Protein AF-A0A972BVC8-F1 (afdb_monomer)

Sequence (88 aa):
SMGVPVDGGVVLSAGVPSAGGMVLSMGVPVPGGVVLSIGKPVEGGDVLSMGVPAAGGEVLSVGVPAAGGVDLSMGIPVPGEEVLSLYI

Foldseek 3Di:
DEDEADALGEFEWEEEAEAQEEIEWEYEYEANYETEWEYEYDHQYETEWEYEYDHNYETEYEYADDPNYYYDTDYDDDPPYDHDYDHD

Structure (mmCIF, N/CA/C/O backbone):
data_AF-A0A972BVC8-F1
#
_entry.id   AF-A0A972BVC8-F1
#
loop_
_atom_site.group_PDB
_atom_site.id
_atom_site.type_symbol
_atom_site.label_atom_id
_atom_site.label_alt_id
_atom_site.label_comp_id
_atom_site.label_asym_id
_atom_site.label_entity_id
_atom_site.label_seq_id
_atom_site.pdbx_PDB_ins_code
_atom_site.Cartn_x
_atom_site.Cartn_y
_atom_site.Cartn_z
_atom_site.occupancy
_atom_site.B_iso_or_equiv
_atom_site.auth_seq_id
_atom_site.auth_comp_id
_atom_site.auth_asym_id
_atom_site.auth_atom_id
_atom_site.pdbx_PDB_model_num
ATOM 1 N N . SER A 1 1 ? -2.976 3.177 -8.959 1.00 57.28 1 SER A N 1
ATOM 2 C CA . SER A 1 1 ? -4.448 3.225 -9.142 1.00 57.28 1 SER A CA 1
ATOM 3 C C . SER A 1 1 ? -5.041 4.130 -8.065 1.00 57.28 1 SER A C 1
ATOM 5 O O . SER A 1 1 ? -4.403 4.293 -7.033 1.00 57.28 1 SER A O 1
ATOM 7 N N . MET A 1 2 ? -6.197 4.760 -8.307 1.00 60.41 2 MET A N 1
ATOM 8 C CA . MET A 1 2 ? -6.960 5.474 -7.268 1.00 60.41 2 MET A CA 1
ATOM 9 C C . MET A 1 2 ? -8.168 4.604 -6.920 1.00 60.41 2 MET A C 1
ATOM 11 O O . MET A 1 2 ? -8.930 4.262 -7.827 1.00 60.41 2 MET A O 1
ATOM 15 N N . GLY A 1 3 ? -8.340 4.221 -5.656 1.00 68.38 3 GLY A N 1
ATOM 16 C CA . GLY A 1 3 ? -9.456 3.364 -5.251 1.00 68.38 3 GLY A CA 1
ATOM 17 C C . GLY A 1 3 ? -9.839 3.522 -3.785 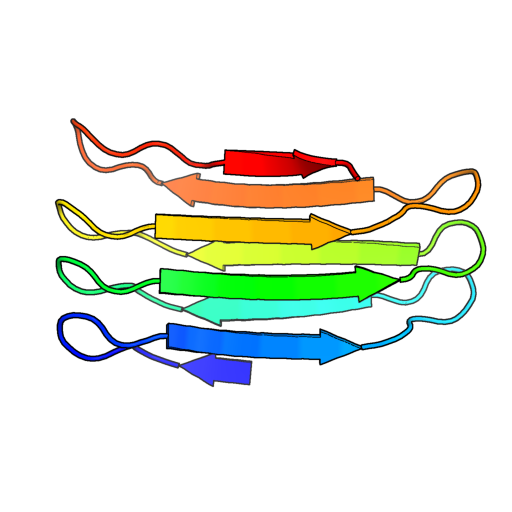1.00 68.38 3 GLY A C 1
ATOM 18 O O . GLY A 1 3 ? -9.029 3.925 -2.958 1.00 68.38 3 GLY A O 1
ATOM 19 N N . VAL A 1 4 ? -11.086 3.191 -3.465 1.00 72.38 4 VAL A N 1
ATOM 20 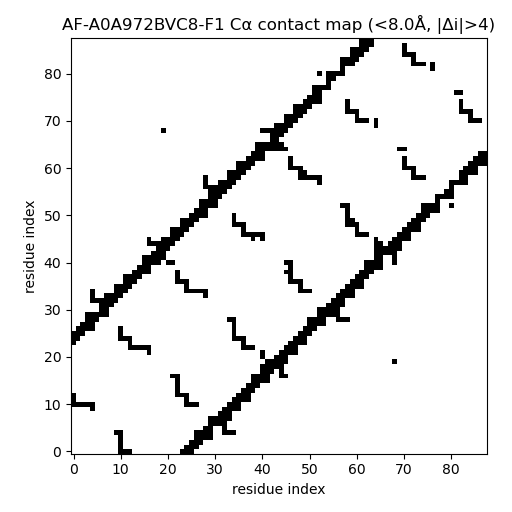C CA . VAL A 1 4 ? -11.575 3.040 -2.090 1.00 72.38 4 VAL A CA 1
ATOM 21 C C . VAL A 1 4 ? -11.813 1.543 -1.904 1.00 72.38 4 VAL A C 1
ATOM 23 O O . VAL A 1 4 ? -12.686 1.003 -2.591 1.00 72.38 4 VAL A O 1
ATOM 26 N N . PRO A 1 5 ? -11.026 0.836 -1.075 1.00 64.88 5 PRO A N 1
ATOM 27 C CA . PRO A 1 5 ? -11.356 -0.537 -0.746 1.00 64.88 5 PRO A CA 1
ATOM 28 C C . PRO A 1 5 ? -12.688 -0.560 0.011 1.00 64.88 5 PRO A C 1
ATOM 30 O O . PRO A 1 5 ? -12.969 0.331 0.807 1.00 64.88 5 PRO A O 1
ATOM 33 N N . VAL A 1 6 ? -13.517 -1.564 -0.267 1.00 65.50 6 VAL A N 1
ATOM 34 C CA . VAL A 1 6 ? -14.697 -1.892 0.554 1.00 65.50 6 VAL A CA 1
ATOM 35 C C . VAL A 1 6 ? -14.254 -2.584 1.850 1.00 65.50 6 VAL A C 1
ATOM 37 O O . VAL A 1 6 ? -13.069 -2.866 1.990 1.00 65.50 6 VAL A O 1
ATOM 40 N N . ASP A 1 7 ? -15.164 -2.855 2.790 1.00 71.88 7 ASP A N 1
ATOM 41 C CA . ASP A 1 7 ? -14.840 -3.522 4.067 1.00 71.88 7 ASP A CA 1
ATOM 42 C C . ASP A 1 7 ? -14.032 -4.807 3.821 1.00 71.88 7 ASP A C 1
ATOM 44 O O . ASP A 1 7 ? -14.473 -5.694 3.082 1.00 71.88 7 ASP A O 1
ATOM 48 N N . GLY A 1 8 ? -12.820 -4.879 4.382 1.00 69.88 8 GLY A N 1
ATOM 49 C CA . GLY A 1 8 ? -11.887 -5.997 4.161 1.00 69.88 8 GLY A CA 1
ATOM 50 C C . GLY A 1 8 ? -11.236 -6.070 2.766 1.00 69.88 8 GLY A C 1
ATOM 51 O O . GLY A 1 8 ? -10.538 -7.034 2.456 1.00 69.88 8 GLY A O 1
ATOM 52 N N . GLY A 1 9 ? -11.493 -5.101 1.888 1.00 77.12 9 GLY A N 1
ATOM 53 C CA . GLY A 1 9 ? -10.996 -5.048 0.514 1.00 77.12 9 GLY A CA 1
ATOM 54 C C . GLY A 1 9 ? -9.593 -4.452 0.396 1.00 77.12 9 GLY A C 1
ATOM 55 O O . GLY A 1 9 ? -9.120 -3.748 1.285 1.00 77.12 9 GLY A O 1
ATOM 56 N N . VAL A 1 10 ? -8.932 -4.682 -0.745 1.00 79.06 10 VAL A N 1
ATOM 57 C CA . VAL A 1 10 ? -7.567 -4.188 -0.997 1.00 79.06 10 VAL A CA 1
ATOM 58 C C . VAL A 1 10 ? -7.498 -3.377 -2.289 1.00 79.06 10 VAL A C 1
ATOM 60 O O . VAL A 1 10 ? -7.935 -3.834 -3.347 1.00 79.06 10 VAL A O 1
ATOM 63 N N . VAL A 1 11 ? -6.902 -2.187 -2.221 1.00 78.50 11 VAL A N 1
ATOM 64 C CA . VAL A 1 11 ? -6.469 -1.424 -3.400 1.00 78.50 11 VAL A CA 1
ATOM 65 C C . VAL A 1 11 ? -5.004 -1.744 -3.662 1.00 78.50 11 VAL A C 1
ATOM 67 O O . VAL A 1 11 ? -4.144 -1.443 -2.840 1.00 78.50 11 VAL A O 1
ATOM 70 N N . LEU A 1 12 ? -4.732 -2.361 -4.813 1.00 80.56 12 LEU A N 1
ATOM 71 C CA . LEU A 1 12 ? -3.408 -2.856 -5.190 1.00 80.56 12 LEU A CA 1
ATOM 72 C C . LEU A 1 12 ? -2.823 -2.067 -6.364 1.00 80.56 12 LEU A C 1
ATOM 74 O O . LEU A 1 12 ? -3.496 -1.827 -7.373 1.00 80.56 12 LEU A O 1
ATOM 78 N N . SER A 1 13 ? -1.541 -1.727 -6.246 1.00 82.88 13 SER A N 1
ATOM 79 C CA . SER A 1 13 ? -0.695 -1.255 -7.344 1.00 82.88 13 SER A CA 1
ATOM 80 C C . SER A 1 13 ? 0.626 -2.021 -7.309 1.00 82.88 13 SER A C 1
ATOM 82 O O . SER A 1 13 ? 1.228 -2.142 -6.246 1.00 82.88 13 SER A O 1
ATOM 84 N N . ALA A 1 14 ? 1.063 -2.562 -8.449 1.00 83.56 14 ALA A N 1
ATOM 85 C CA . ALA A 1 14 ? 2.298 -3.337 -8.548 1.00 83.56 14 ALA A CA 1
ATOM 86 C C . ALA A 1 14 ? 3.123 -2.922 -9.772 1.00 83.56 14 ALA A C 1
ATOM 88 O O . ALA A 1 14 ? 2.556 -2.687 -10.842 1.00 83.56 14 ALA A O 1
ATOM 89 N N . GLY A 1 15 ? 4.452 -2.866 -9.645 1.00 81.12 15 GLY A N 1
ATOM 90 C CA . GLY A 1 15 ? 5.321 -2.541 -10.779 1.00 81.12 15 GLY A CA 1
ATOM 91 C C . GLY A 1 15 ? 6.820 -2.734 -10.539 1.00 81.12 15 GLY A C 1
ATOM 92 O O . GLY A 1 15 ? 7.289 -2.873 -9.416 1.00 81.12 15 GLY A O 1
ATOM 93 N N . VAL A 1 16 ? 7.592 -2.733 -11.626 1.00 78.88 16 VAL A N 1
ATOM 94 C CA . VAL A 1 16 ? 9.065 -2.724 -11.605 1.00 78.88 16 VAL A CA 1
ATOM 95 C C . VAL A 1 16 ? 9.504 -1.396 -12.218 1.00 78.88 16 VAL A C 1
ATOM 97 O O . VAL A 1 16 ? 9.550 -1.289 -13.446 1.00 78.88 16 VAL A O 1
ATOM 100 N N . PRO A 1 17 ? 9.741 -0.352 -11.410 1.00 67.50 17 PRO A N 1
ATOM 101 C CA . PRO A 1 17 ? 10.195 0.914 -11.951 1.00 67.50 17 PRO A CA 1
ATOM 102 C C . PRO A 1 17 ? 11.642 0.787 -12.446 1.00 67.50 17 PRO A C 1
ATOM 104 O O . PRO A 1 17 ? 12.483 0.165 -11.792 1.00 67.50 17 PRO A O 1
ATOM 107 N N . SER A 1 18 ? 11.929 1.374 -13.614 1.00 70.06 18 SER A N 1
ATOM 108 C CA . SER A 1 18 ? 13.309 1.570 -14.082 1.00 70.06 18 SER A CA 1
ATOM 109 C C . SER A 1 18 ? 14.030 2.610 -13.219 1.00 70.06 18 SER A C 1
ATOM 111 O O . SER A 1 18 ? 13.409 3.201 -12.339 1.00 70.06 18 SER A O 1
ATOM 113 N N . ALA A 1 19 ? 15.300 2.895 -13.523 1.00 74.38 19 ALA A N 1
ATOM 114 C CA . ALA A 1 19 ? 16.074 3.920 -12.822 1.00 74.38 19 ALA A CA 1
ATOM 115 C C . ALA A 1 19 ? 15.298 5.240 -12.673 1.00 74.38 19 ALA A C 1
ATOM 117 O O . ALA A 1 19 ? 14.830 5.798 -13.670 1.00 74.38 19 ALA A O 1
ATOM 118 N N . GLY A 1 20 ? 15.120 5.688 -11.425 1.00 70.94 20 GLY A N 1
ATOM 119 C CA . GLY A 1 20 ? 14.354 6.891 -11.062 1.00 70.94 20 GLY A CA 1
ATOM 120 C C . GLY A 1 20 ? 12.831 6.816 -11.264 1.00 70.94 20 GLY A C 1
ATOM 121 O O . GLY A 1 20 ? 12.149 7.835 -11.167 1.00 70.94 20 GLY A O 1
ATOM 122 N N . GLY A 1 21 ? 12.281 5.647 -11.598 1.00 76.88 21 GLY A N 1
ATOM 123 C CA . GLY A 1 21 ? 10.843 5.424 -11.747 1.00 76.88 21 GLY A CA 1
ATOM 124 C C . GLY A 1 21 ? 10.142 5.160 -10.412 1.00 76.88 21 GLY A C 1
ATOM 125 O O . GLY A 1 21 ? 10.785 4.915 -9.396 1.00 76.88 21 GLY A O 1
ATOM 126 N N . MET A 1 22 ? 8.805 5.144 -10.423 1.00 78.12 22 MET A N 1
ATOM 127 C CA . MET A 1 22 ? 8.009 5.016 -9.199 1.00 78.12 22 MET A CA 1
ATOM 128 C C . MET A 1 22 ? 6.790 4.102 -9.366 1.00 78.12 22 MET A C 1
ATOM 130 O O . MET A 1 22 ? 6.107 4.151 -10.393 1.00 78.12 22 MET A O 1
ATOM 134 N N . VAL A 1 23 ? 6.477 3.314 -8.332 1.00 79.94 23 VAL A N 1
ATOM 135 C CA . VAL A 1 23 ? 5.175 2.639 -8.180 1.00 79.94 23 VAL A CA 1
ATOM 136 C C . VAL A 1 23 ? 4.333 3.390 -7.155 1.00 79.94 23 VAL A C 1
ATOM 138 O O . VAL A 1 23 ? 4.784 3.628 -6.040 1.00 79.94 23 VAL A O 1
ATOM 141 N N . LEU A 1 24 ? 3.101 3.750 -7.533 1.00 80.62 24 LEU A N 1
ATOM 142 C CA . LEU A 1 24 ? 2.176 4.523 -6.698 1.00 80.62 24 LEU A CA 1
ATOM 143 C C . LEU A 1 24 ? 0.834 3.811 -6.502 1.00 80.62 24 LEU A C 1
ATOM 145 O O . LEU A 1 24 ? 0.162 3.448 -7.480 1.00 80.62 24 LEU A O 1
ATOM 149 N N . SER A 1 25 ? 0.410 3.698 -5.243 1.00 82.38 25 SER A N 1
ATOM 150 C CA . SER A 1 25 ? -0.941 3.295 -4.837 1.00 82.38 25 SER A CA 1
ATOM 151 C C . SER A 1 25 ? -1.559 4.364 -3.942 1.00 82.38 25 SER A C 1
ATOM 153 O O . SER A 1 25 ? -0.884 4.904 -3.068 1.00 82.38 25 SER A O 1
ATOM 155 N N . MET A 1 26 ? -2.829 4.687 -4.185 1.00 80.56 26 MET A N 1
ATOM 156 C CA . MET A 1 26 ? -3.554 5.749 -3.491 1.00 80.56 26 MET A CA 1
ATOM 157 C C . MET A 1 26 ? -4.964 5.283 -3.132 1.00 80.56 26 MET A C 1
ATOM 159 O O . MET A 1 26 ? -5.695 4.801 -4.007 1.00 80.56 26 MET A O 1
ATOM 163 N N . GLY A 1 27 ? -5.389 5.503 -1.889 1.00 76.50 27 GLY A N 1
ATOM 164 C CA . GLY A 1 27 ? -6.764 5.204 -1.498 1.00 76.50 27 GLY A CA 1
ATOM 165 C C . GLY A 1 27 ? -7.174 5.671 -0.107 1.00 76.50 27 GLY A C 1
ATOM 166 O O . GLY A 1 27 ? -6.361 6.145 0.676 1.00 76.50 27 GLY A O 1
ATOM 167 N N . VAL A 1 28 ? -8.463 5.539 0.196 1.00 77.38 28 VAL A N 1
ATOM 168 C CA . VAL A 1 28 ? -9.029 5.775 1.535 1.00 77.38 28 VAL A CA 1
ATOM 169 C C . VAL A 1 28 ? -9.556 4.431 2.030 1.00 77.38 28 VAL A C 1
ATOM 171 O O . VAL A 1 28 ? -10.635 4.036 1.588 1.00 77.38 28 VAL A O 1
ATOM 174 N N . PRO A 1 29 ? -8.803 3.681 2.852 1.00 69.12 29 PRO A N 1
ATOM 175 C CA . PRO A 1 29 ? -9.299 2.423 3.379 1.00 69.12 29 PRO A CA 1
ATOM 176 C C . PRO A 1 29 ? -10.467 2.647 4.340 1.00 69.12 29 PRO A C 1
ATOM 178 O O . PRO A 1 29 ? -10.371 3.429 5.282 1.00 69.12 29 PRO A O 1
ATOM 181 N N . VAL A 1 30 ? -11.578 1.956 4.085 1.00 76.06 30 VAL A N 1
ATOM 182 C CA . VAL A 1 30 ? -12.663 1.774 5.064 1.00 76.06 30 VAL A CA 1
ATOM 183 C C . VAL A 1 30 ? -12.221 0.753 6.135 1.00 76.06 30 VAL A C 1
ATOM 185 O O . VAL A 1 30 ? -11.145 0.172 5.978 1.00 76.06 30 VAL A O 1
ATOM 188 N N . PRO A 1 31 ? -12.984 0.522 7.222 1.00 79.19 31 PRO A N 1
ATOM 189 C CA . PRO A 1 31 ? -12.588 -0.419 8.270 1.00 79.19 31 PRO A CA 1
ATOM 190 C C . PRO A 1 31 ? -12.164 -1.798 7.739 1.00 79.19 31 PRO A C 1
ATOM 192 O O . PRO A 1 31 ? -12.826 -2.409 6.902 1.00 79.19 31 PRO A O 1
ATOM 195 N N . GLY A 1 32 ? -11.006 -2.283 8.187 1.00 74.00 32 GLY A N 1
ATOM 196 C CA . GLY A 1 32 ? -10.423 -3.546 7.717 1.00 74.00 32 GLY A CA 1
ATOM 197 C C . GLY A 1 32 ? -9.897 -3.526 6.276 1.00 74.00 32 GLY A C 1
ATOM 198 O O . GLY A 1 32 ? -9.398 -4.544 5.804 1.00 74.00 32 GLY A O 1
ATOM 199 N N . GLY A 1 33 ? -10.037 -2.418 5.547 1.00 80.62 33 GLY A N 1
ATOM 200 C CA . GLY A 1 33 ? -9.539 -2.264 4.184 1.00 80.62 33 GLY A CA 1
ATOM 201 C C . GLY A 1 33 ? -8.055 -1.895 4.136 1.00 80.62 33 GLY A C 1
ATOM 202 O O . GLY A 1 33 ? -7.516 -1.315 5.076 1.00 80.62 33 GLY A O 1
ATOM 203 N N . VAL A 1 34 ? -7.391 -2.182 3.012 1.00 82.12 34 VAL A N 1
ATOM 204 C CA . VAL A 1 34 ? -5.942 -1.959 2.852 1.00 82.12 34 VAL A CA 1
ATOM 205 C C . VAL A 1 34 ? -5.619 -1.242 1.541 1.00 82.12 34 VAL A C 1
ATOM 207 O O . VAL A 1 34 ? -6.134 -1.593 0.476 1.00 82.12 34 VAL A O 1
ATOM 210 N N . VAL A 1 35 ? -4.719 -0.259 1.588 1.00 81.00 35 VAL A N 1
ATOM 211 C CA . VAL A 1 35 ? -4.066 0.311 0.398 1.00 81.00 35 VAL A CA 1
ATOM 212 C C . VAL A 1 35 ? -2.633 -0.202 0.338 1.00 81.00 35 VAL A C 1
ATOM 214 O O . VAL A 1 35 ? -1.824 0.111 1.208 1.00 81.00 35 VAL A O 1
ATOM 217 N N . LEU A 1 36 ? -2.316 -0.985 -0.694 1.00 82.44 36 LEU A N 1
ATOM 218 C CA . LEU A 1 36 ? -1.020 -1.636 -0.849 1.00 82.44 36 LEU A CA 1
ATOM 219 C C . LEU A 1 36 ? -0.349 -1.252 -2.176 1.00 82.44 36 LEU A C 1
ATOM 221 O O . LEU A 1 36 ? -0.952 -1.327 -3.254 1.00 82.44 36 LEU A O 1
ATOM 225 N N . SER A 1 37 ? 0.917 -0.850 -2.080 1.00 83.56 37 SER A N 1
ATOM 226 C CA . SER A 1 37 ? 1.809 -0.587 -3.213 1.00 83.56 37 SER A CA 1
ATOM 227 C C . SER A 1 37 ? 2.996 -1.545 -3.153 1.00 83.56 37 SER A C 1
ATOM 229 O O . SER A 1 37 ? 3.645 -1.645 -2.115 1.00 83.56 37 SER A O 1
ATOM 231 N N . ILE A 1 38 ? 3.262 -2.270 -4.241 1.00 82.06 38 ILE A N 1
ATOM 232 C CA . ILE A 1 38 ? 4.338 -3.267 -4.317 1.00 82.06 38 ILE A CA 1
ATOM 233 C C . ILE A 1 38 ? 5.274 -2.918 -5.467 1.00 82.06 38 ILE A C 1
ATOM 235 O O . ILE A 1 38 ? 4.834 -2.814 -6.615 1.00 82.06 38 ILE A O 1
ATOM 239 N N . GLY A 1 39 ? 6.575 -2.819 -5.216 1.00 76.69 39 GLY A N 1
ATOM 240 C CA . GLY A 1 39 ? 7.515 -2.633 -6.312 1.00 76.69 39 GLY A CA 1
ATOM 241 C C . GLY A 1 39 ? 8.897 -3.221 -6.105 1.00 76.69 39 GLY A C 1
ATOM 242 O O . GLY A 1 39 ? 9.328 -3.509 -4.998 1.00 76.69 39 GLY A O 1
ATOM 243 N N . LYS A 1 40 ? 9.603 -3.424 -7.216 1.00 74.38 40 LYS A N 1
ATOM 244 C CA . LYS A 1 40 ? 11.007 -3.853 -7.216 1.00 74.38 40 LYS A CA 1
ATOM 245 C C . LYS A 1 40 ? 11.836 -2.860 -8.028 1.00 74.38 40 LYS A C 1
ATOM 247 O O . LYS A 1 40 ? 11.991 -3.065 -9.232 1.00 74.38 40 LYS A O 1
ATOM 252 N N . PRO A 1 41 ? 12.303 -1.762 -7.422 1.00 65.75 41 PRO A N 1
ATOM 253 C CA . PRO A 1 41 ? 13.041 -0.740 -8.146 1.00 65.75 41 PRO A CA 1
ATOM 254 C C . PRO A 1 41 ? 14.377 -1.227 -8.702 1.00 65.75 41 PRO A C 1
ATOM 256 O O . PRO A 1 41 ? 15.100 -1.981 -8.050 1.00 65.75 41 PRO A O 1
ATOM 259 N N . VAL A 1 42 ? 14.739 -0.738 -9.888 1.00 67.38 42 VAL A N 1
ATOM 260 C CA . VAL A 1 42 ? 16.107 -0.817 -10.419 1.00 67.38 42 VAL A CA 1
ATOM 261 C C . VAL A 1 42 ? 16.749 0.557 -10.238 1.00 67.38 42 VAL A C 1
ATOM 263 O O . VAL A 1 42 ? 16.193 1.514 -10.747 1.00 67.38 42 VAL A O 1
ATOM 266 N N . GLU A 1 43 ? 17.865 0.635 -9.500 1.00 67.06 43 GLU A N 1
ATOM 267 C CA . GLU A 1 43 ? 18.665 1.835 -9.152 1.00 67.06 43 GLU A CA 1
ATOM 268 C C . GLU A 1 43 ? 17.882 3.149 -8.939 1.00 67.06 43 GLU A C 1
ATOM 270 O O . GLU A 1 43 ? 17.501 3.838 -9.883 1.00 67.06 43 GLU A O 1
ATOM 275 N N . GLY A 1 44 ? 17.701 3.559 -7.679 1.00 67.06 44 GLY A N 1
ATOM 276 C CA . GLY A 1 44 ? 17.124 4.873 -7.360 1.00 67.06 44 GLY A CA 1
ATOM 277 C C . GLY A 1 44 ? 15.634 5.048 -7.668 1.00 67.06 44 GLY A C 1
ATOM 278 O O . GLY A 1 44 ? 15.173 6.182 -7.734 1.00 67.06 44 GLY A O 1
ATOM 279 N N . GLY A 1 45 ? 14.893 3.966 -7.922 1.00 72.12 45 GLY A N 1
ATOM 280 C CA . GLY A 1 45 ? 13.434 4.017 -8.039 1.00 72.12 45 GLY A CA 1
ATOM 281 C C . GLY A 1 45 ? 12.726 3.801 -6.697 1.00 72.12 45 GLY A C 1
ATOM 282 O O . GLY A 1 45 ? 13.295 3.200 -5.786 1.00 72.12 45 GLY A O 1
ATOM 283 N N . ASP A 1 46 ? 11.466 4.226 -6.621 1.00 76.94 46 ASP A N 1
ATOM 284 C CA . ASP A 1 46 ? 10.706 4.308 -5.369 1.00 76.94 46 ASP A CA 1
ATOM 285 C C . ASP A 1 46 ? 9.396 3.504 -5.401 1.00 76.94 46 ASP A C 1
ATOM 287 O O . ASP A 1 46 ? 8.737 3.378 -6.444 1.00 76.94 46 ASP A O 1
ATOM 291 N N . VAL A 1 47 ? 8.964 3.006 -4.241 1.00 77.19 47 VAL A N 1
ATOM 292 C CA . VAL A 1 47 ? 7.626 2.420 -4.053 1.00 77.19 47 VAL A CA 1
ATOM 293 C C . VAL A 1 47 ? 6.887 3.214 -2.989 1.00 77.19 47 VAL A C 1
ATOM 295 O O . VAL A 1 47 ? 7.281 3.225 -1.819 1.00 77.19 47 VAL A O 1
ATOM 298 N N . LEU A 1 48 ? 5.792 3.871 -3.383 1.00 78.44 48 LEU A N 1
ATOM 299 C CA . LEU A 1 48 ? 4.983 4.657 -2.458 1.00 78.44 48 LEU A CA 1
ATOM 300 C C . LEU A 1 48 ? 3.535 4.193 -2.387 1.00 78.44 48 LEU A C 1
ATOM 302 O O . LEU A 1 48 ? 2.874 3.943 -3.403 1.00 78.44 48 LEU A O 1
ATOM 306 N N . SER A 1 49 ? 3.035 4.142 -1.158 1.00 80.00 49 SER A N 1
ATOM 307 C CA . SER A 1 49 ? 1.627 3.931 -0.838 1.00 80.00 49 SER A CA 1
ATOM 308 C C . SER A 1 49 ? 1.120 5.107 -0.019 1.00 80.00 49 SER A C 1
ATOM 310 O O . SER A 1 49 ? 1.749 5.456 0.984 1.00 80.00 49 SER A O 1
ATOM 312 N N . MET A 1 50 ? 0.009 5.731 -0.428 1.00 77.81 50 MET A N 1
ATOM 313 C CA . MET A 1 50 ? -0.628 6.766 0.385 1.00 77.81 50 MET A CA 1
ATOM 314 C C . MET A 1 50 ? -2.113 6.531 0.641 1.00 77.81 50 MET A C 1
ATOM 316 O O . MET A 1 50 ? -2.867 6.141 -0.254 1.00 77.81 50 MET A O 1
ATOM 320 N N . GLY A 1 51 ? -2.557 6.873 1.851 1.00 73.00 51 GLY A N 1
ATOM 321 C CA . GLY A 1 51 ? -3.975 6.861 2.184 1.00 73.00 51 GLY A CA 1
ATOM 322 C C . GLY A 1 51 ? -4.33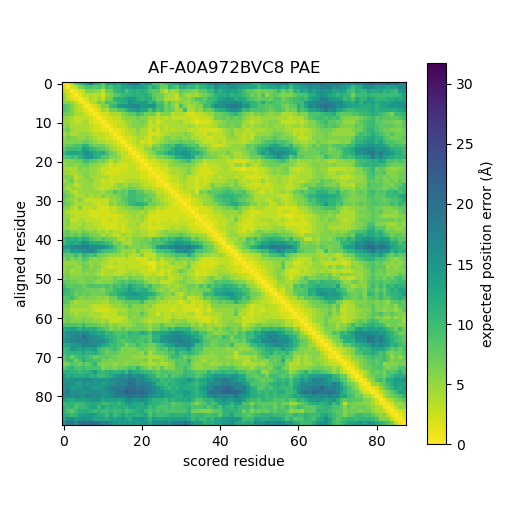7 7.490 3.523 1.00 73.00 51 GLY A C 1
ATOM 323 O O . GLY A 1 51 ? -3.484 7.734 4.367 1.00 73.00 51 GLY A O 1
ATOM 324 N N . VAL A 1 52 ? -5.622 7.773 3.720 1.00 71.19 52 VAL A N 1
ATOM 325 C CA . VAL A 1 52 ? -6.168 8.200 5.019 1.00 71.19 52 VAL A CA 1
ATOM 326 C C . VAL A 1 52 ? -7.007 7.042 5.550 1.00 71.19 52 VAL A C 1
ATOM 328 O O . VAL A 1 52 ? -8.130 6.875 5.074 1.00 71.19 52 VAL A O 1
ATOM 331 N N . PRO A 1 53 ? -6.462 6.190 6.432 1.00 63.84 53 PRO A N 1
ATOM 332 C CA . PRO A 1 53 ? -7.208 5.051 6.950 1.00 63.84 53 PRO A CA 1
ATOM 333 C C . PRO A 1 53 ? -8.429 5.484 7.764 1.00 63.84 53 PRO A C 1
ATOM 335 O O . PRO A 1 53 ? -8.428 6.554 8.363 1.00 63.84 53 PRO A O 1
ATOM 338 N N . ALA A 1 54 ? -9.485 4.673 7.760 1.00 69.38 54 ALA A N 1
ATOM 339 C CA . ALA A 1 54 ? -10.494 4.638 8.819 1.00 69.38 54 ALA A CA 1
ATOM 340 C C . ALA A 1 54 ? -10.032 3.675 9.935 1.00 69.38 54 ALA A C 1
ATOM 342 O O . ALA A 1 54 ? -9.018 3.008 9.783 1.00 69.38 54 ALA A O 1
ATOM 343 N N . ALA A 1 55 ? -10.758 3.585 11.056 1.00 67.75 55 ALA A N 1
ATOM 344 C CA . ALA A 1 55 ? -10.406 2.652 12.135 1.00 67.75 55 ALA A CA 1
ATOM 345 C C . ALA A 1 55 ? -10.354 1.1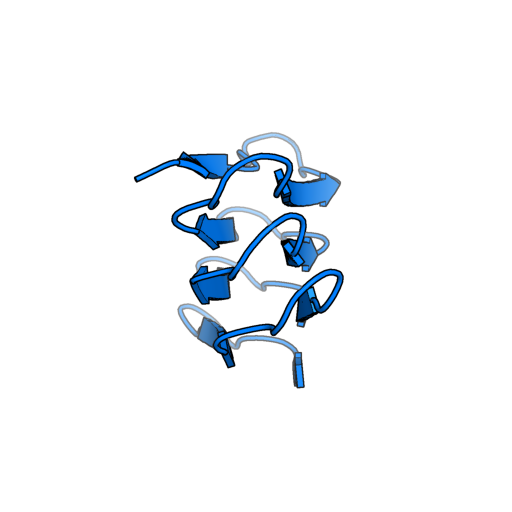91 11.632 1.00 67.75 55 ALA A C 1
ATOM 347 O O . ALA A 1 55 ? -11.323 0.701 11.052 1.00 67.75 55 ALA A O 1
ATOM 348 N N . GLY A 1 56 ? -9.243 0.509 11.883 1.00 68.94 56 GLY A N 1
ATOM 349 C CA . GLY A 1 56 ? -8.852 -0.816 11.412 1.0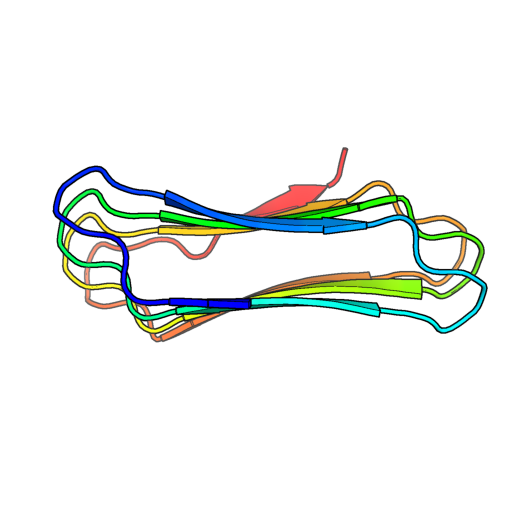0 68.94 56 GLY A CA 1
ATOM 350 C C . GLY A 1 56 ? -8.359 -0.888 9.962 1.00 68.94 56 GLY A C 1
ATOM 351 O O . GLY A 1 56 ? -8.333 -1.989 9.420 1.00 68.94 56 GLY A O 1
ATOM 352 N N . GLY A 1 57 ? -8.091 0.233 9.290 1.00 73.06 57 GLY A N 1
ATOM 353 C CA . GLY A 1 57 ? -7.654 0.283 7.894 1.00 73.06 57 GLY A CA 1
ATOM 354 C C . GLY A 1 57 ? -6.154 0.560 7.742 1.00 73.06 57 GLY A C 1
ATOM 355 O O . GLY A 1 57 ? -5.599 1.430 8.396 1.00 73.06 57 GLY A O 1
ATOM 356 N N . GLU A 1 58 ? -5.484 -0.099 6.797 1.00 78.19 58 GLU A N 1
ATOM 357 C CA . GLU A 1 58 ? -4.017 -0.023 6.686 1.00 78.19 58 GLU A CA 1
ATOM 358 C C . GLU A 1 58 ? -3.532 0.634 5.386 1.00 78.19 58 GLU A C 1
ATOM 360 O O . GLU A 1 58 ? -4.145 0.521 4.318 1.00 78.19 58 GLU A O 1
ATOM 365 N N . VAL A 1 59 ? -2.375 1.300 5.464 1.00 76.19 59 VAL A N 1
ATOM 366 C CA . VAL A 1 59 ? -1.625 1.795 4.300 1.00 76.19 59 VAL A CA 1
ATOM 367 C C . VAL A 1 59 ? -0.230 1.190 4.336 1.00 76.19 59 VAL A C 1
ATOM 369 O O . VAL A 1 59 ? 0.537 1.447 5.263 1.00 76.19 59 VAL A O 1
ATOM 372 N N . LEU A 1 60 ? 0.083 0.403 3.308 1.00 77.69 60 LEU A N 1
ATOM 373 C CA . LEU A 1 60 ? 1.290 -0.410 3.225 1.00 77.69 60 LEU A CA 1
ATOM 374 C C . LEU A 1 60 ? 2.037 -0.157 1.917 1.00 77.69 60 LEU A C 1
ATOM 376 O O . LEU A 1 60 ? 1.448 -0.183 0.833 1.00 77.69 60 LEU A O 1
ATOM 380 N N . SER A 1 61 ? 3.346 0.034 2.010 1.00 77.12 61 SER A N 1
ATOM 381 C CA . SER A 1 61 ? 4.281 0.009 0.886 1.00 77.12 61 SER A CA 1
ATOM 382 C C . SER A 1 61 ? 5.301 -1.098 1.110 1.00 77.12 61 SER A C 1
ATOM 384 O O . SER A 1 61 ? 5.845 -1.241 2.209 1.00 77.12 61 SER A O 1
ATOM 386 N N . VAL A 1 62 ? 5.532 -1.892 0.067 1.00 76.88 62 VAL A N 1
ATOM 387 C CA . VAL A 1 62 ? 6.447 -3.031 0.082 1.00 76.88 62 VAL A CA 1
ATOM 388 C C . VAL A 1 62 ? 7.375 -2.931 -1.117 1.00 76.88 62 VAL A C 1
ATOM 390 O O . VAL A 1 62 ? 6.922 -2.998 -2.266 1.00 76.88 62 VAL A O 1
ATOM 393 N N . GLY A 1 63 ? 8.675 -2.846 -0.860 1.00 68.69 63 GLY A N 1
ATOM 394 C CA . GLY A 1 63 ? 9.668 -2.891 -1.917 1.00 68.69 63 GLY A CA 1
ATOM 395 C C . GLY A 1 63 ? 10.980 -3.549 -1.516 1.00 68.69 63 GLY A C 1
ATOM 396 O O . GLY A 1 63 ? 11.225 -3.877 -0.357 1.00 68.69 63 GLY A O 1
ATOM 397 N N . VAL A 1 64 ? 11.782 -3.819 -2.549 1.00 67.12 64 VAL A N 1
ATOM 398 C CA . VAL A 1 64 ? 13.168 -4.295 -2.443 1.00 67.12 64 VAL A CA 1
ATOM 399 C C . VAL A 1 64 ? 14.040 -3.262 -3.149 1.00 67.12 64 VAL A C 1
ATOM 401 O O . VAL A 1 64 ? 14.224 -3.361 -4.371 1.00 67.12 64 VAL A O 1
ATOM 404 N N . PRO A 1 65 ? 14.531 -2.228 -2.455 1.00 55.28 65 PRO A N 1
ATOM 405 C CA . PRO A 1 65 ? 15.229 -1.148 -3.129 1.00 55.28 65 PRO A CA 1
ATOM 406 C C . PRO A 1 65 ? 16.603 -1.594 -3.610 1.00 55.28 65 PRO A C 1
ATOM 408 O O . PRO A 1 65 ? 17.447 -2.066 -2.849 1.00 55.28 65 PRO A O 1
ATOM 411 N N . ALA A 1 66 ? 16.858 -1.397 -4.900 1.00 61.78 66 ALA A N 1
ATOM 412 C CA . ALA A 1 66 ? 18.222 -1.291 -5.391 1.00 61.78 66 ALA A CA 1
ATOM 413 C C . ALA A 1 66 ? 18.878 -0.009 -4.837 1.00 61.78 66 ALA A C 1
ATOM 415 O O . ALA A 1 66 ? 18.187 0.897 -4.369 1.00 61.78 66 ALA A O 1
ATOM 416 N N . ALA A 1 67 ? 20.212 0.079 -4.899 1.00 62.25 67 ALA A N 1
ATOM 417 C CA . ALA A 1 67 ? 20.978 1.207 -4.366 1.00 62.25 67 ALA A CA 1
ATOM 418 C C . ALA A 1 67 ? 20.327 2.568 -4.702 1.00 62.25 67 ALA A C 1
ATOM 420 O O . ALA A 1 67 ? 20.095 2.884 -5.870 1.00 62.25 67 ALA A O 1
ATOM 421 N N . GLY A 1 68 ? 20.008 3.344 -3.661 1.00 64.81 68 GLY A N 1
ATOM 422 C CA . GLY A 1 68 ? 19.419 4.683 -3.767 1.00 64.81 68 GLY A CA 1
ATOM 423 C C . GLY A 1 68 ? 17.889 4.762 -3.849 1.00 64.81 68 GLY A C 1
ATOM 424 O O . GLY A 1 68 ? 17.385 5.878 -3.865 1.00 64.81 68 GLY A O 1
ATOM 425 N N . GLY A 1 69 ? 17.160 3.642 -3.918 1.00 67.44 69 GLY A N 1
ATOM 426 C CA . GLY A 1 69 ? 15.689 3.645 -3.914 1.00 67.44 69 GLY A CA 1
ATOM 427 C C . GLY A 1 69 ? 15.077 3.756 -2.513 1.00 67.44 69 GLY A C 1
ATOM 428 O O . GLY A 1 69 ? 15.727 3.391 -1.523 1.00 67.44 69 GLY A O 1
ATOM 429 N N . VAL A 1 70 ? 13.830 4.230 -2.424 1.00 67.75 70 VAL A N 1
ATOM 430 C CA . VAL A 1 70 ? 13.111 4.439 -1.158 1.00 67.75 70 VAL A CA 1
ATOM 431 C C . VAL A 1 70 ? 11.714 3.805 -1.184 1.00 67.75 70 VAL A C 1
ATOM 433 O O . VAL A 1 70 ? 10.937 4.003 -2.117 1.00 67.75 70 VAL A O 1
ATOM 436 N N . ASP A 1 71 ? 11.360 3.107 -0.102 1.00 68.62 71 ASP A N 1
ATOM 437 C CA . ASP A 1 71 ? 9.996 2.626 0.139 1.00 68.62 71 ASP A CA 1
ATOM 438 C C . ASP A 1 71 ? 9.306 3.482 1.204 1.00 68.62 71 ASP A C 1
ATOM 440 O O .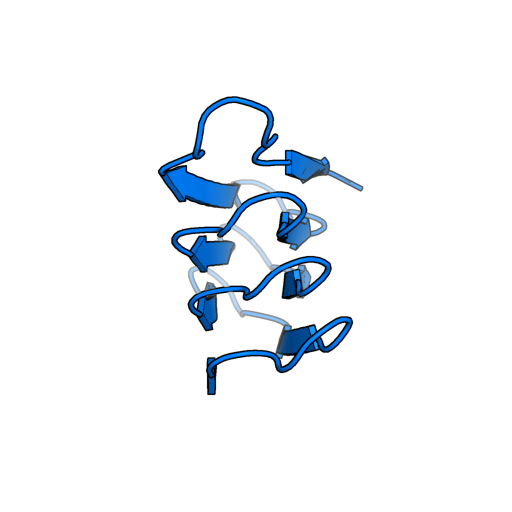 ASP A 1 71 ? 9.675 3.449 2.384 1.00 68.62 71 ASP A O 1
ATOM 444 N N . LEU A 1 72 ? 8.279 4.242 0.810 1.00 69.94 72 LEU A N 1
ATOM 445 C CA . LEU A 1 72 ? 7.533 5.109 1.728 1.00 69.94 72 LEU A CA 1
ATOM 446 C C . LEU A 1 72 ? 6.054 4.739 1.781 1.00 69.94 72 LEU A C 1
ATOM 448 O O . LEU A 1 72 ? 5.350 4.708 0.774 1.00 69.94 72 LEU A O 1
ATOM 452 N N . SER A 1 73 ? 5.567 4.548 2.999 1.00 73.25 73 SER A N 1
ATOM 453 C CA . SER A 1 73 ? 4.144 4.465 3.308 1.00 73.25 73 SER A CA 1
ATOM 454 C C . SER A 1 73 ? 3.759 5.750 4.015 1.00 73.25 73 SER A C 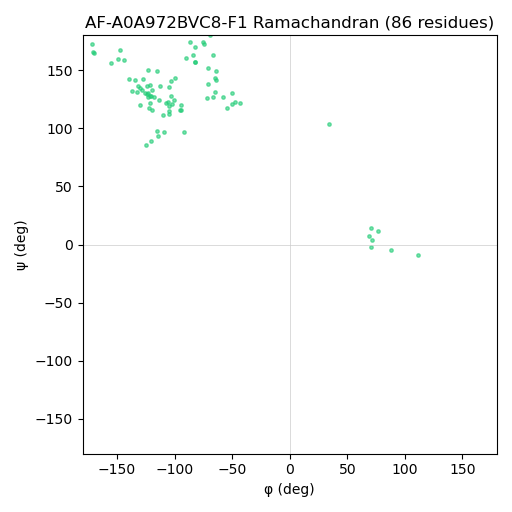1
ATOM 456 O O . SER A 1 73 ? 4.348 6.093 5.040 1.00 73.25 73 SER A O 1
ATOM 458 N N . MET A 1 74 ? 2.802 6.489 3.461 1.00 68.69 74 MET A N 1
ATOM 459 C CA . MET A 1 74 ? 2.309 7.724 4.062 1.00 68.69 74 MET A CA 1
ATOM 460 C C . MET A 1 74 ? 0.817 7.620 4.332 1.00 68.69 74 MET A C 1
ATOM 462 O O . MET A 1 74 ? 0.010 7.468 3.420 1.00 68.69 74 MET A O 1
ATOM 466 N N . GLY A 1 75 ? 0.431 7.781 5.591 1.00 62.84 75 GLY A N 1
ATOM 467 C CA . GLY A 1 75 ? -0.964 7.966 5.941 1.00 62.84 75 GLY A CA 1
ATOM 468 C C . GLY A 1 75 ? -1.143 8.928 7.096 1.00 62.84 75 GLY A C 1
ATOM 469 O O . GLY A 1 75 ? -0.205 9.188 7.846 1.00 62.84 75 GLY A O 1
ATOM 470 N N . ILE A 1 76 ? -2.344 9.492 7.204 1.00 60.00 76 ILE A N 1
ATOM 471 C CA . ILE A 1 76 ? -2.763 10.241 8.391 1.00 60.00 76 ILE A CA 1
ATOM 472 C C . ILE A 1 76 ? -3.461 9.224 9.299 1.00 60.00 76 ILE A C 1
ATOM 474 O O . ILE A 1 76 ? -4.625 8.916 9.036 1.00 60.00 76 ILE A O 1
ATOM 478 N N . PRO A 1 77 ? -2.776 8.647 10.303 1.00 52.03 77 PRO A N 1
ATOM 479 C CA . PRO A 1 77 ? -3.390 7.644 11.157 1.00 52.03 77 PRO A CA 1
ATOM 480 C C . PRO A 1 77 ? -4.533 8.271 11.961 1.00 52.03 77 PRO A C 1
ATOM 482 O O . PRO A 1 77 ? -4.381 9.325 12.586 1.00 52.03 77 PRO A O 1
ATOM 485 N N . VAL A 1 78 ? -5.685 7.607 11.959 1.00 56.59 78 VAL A N 1
ATOM 486 C CA . VAL A 1 78 ? -6.718 7.801 12.988 1.00 56.59 78 VAL A CA 1
ATOM 487 C C . VAL A 1 7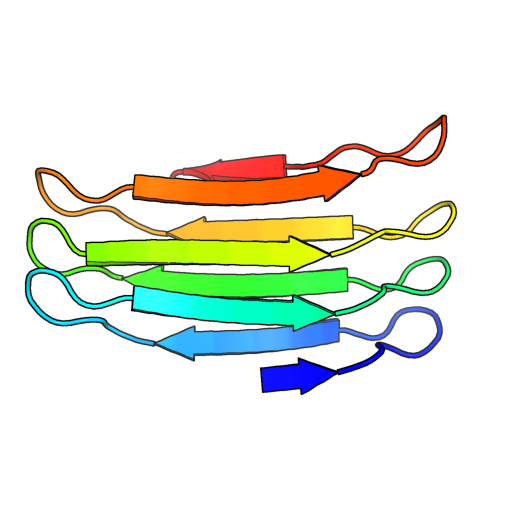8 ? -6.182 7.178 14.286 1.00 56.59 78 VAL A C 1
ATOM 489 O O . VAL A 1 78 ? -5.373 6.251 14.215 1.00 56.59 78 VAL A O 1
ATOM 492 N N . PRO A 1 79 ? -6.572 7.649 15.483 1.00 50.97 79 PRO A N 1
ATOM 493 C CA . PRO A 1 79 ? -6.077 7.078 16.734 1.00 50.97 79 PRO A CA 1
ATOM 494 C C . PRO A 1 79 ? -6.310 5.561 16.796 1.00 50.97 79 PRO A C 1
ATOM 496 O O . PRO A 1 79 ? -7.457 5.122 16.793 1.00 50.97 79 PRO A O 1
ATOM 499 N N . GLY A 1 80 ? -5.224 4.784 16.865 1.00 55.19 80 GLY A N 1
ATOM 500 C CA . GLY A 1 80 ? -5.254 3.315 16.872 1.00 55.19 80 GLY A CA 1
ATOM 501 C C . GLY A 1 80 ? -4.687 2.642 15.617 1.00 55.19 80 GLY A C 1
ATOM 502 O O . GLY A 1 80 ? -4.471 1.437 15.662 1.00 55.19 80 GLY A O 1
ATOM 503 N N . GLU A 1 81 ? -4.389 3.396 14.554 1.00 59.25 81 GLU A N 1
ATOM 504 C CA . GLU A 1 81 ? -3.859 2.851 13.294 1.00 59.25 81 GLU A CA 1
ATOM 505 C C . GLU A 1 81 ? -2.338 3.005 13.163 1.00 59.25 81 GLU A C 1
ATOM 507 O O . GLU A 1 81 ? -1.779 4.050 13.515 1.00 59.25 81 GLU A O 1
ATOM 512 N N . GLU A 1 82 ? -1.679 2.004 12.569 1.00 60.25 82 GLU A N 1
ATOM 513 C CA . GLU A 1 82 ? -0.262 2.060 12.195 1.00 60.25 82 GLU A CA 1
ATOM 514 C C . GLU A 1 82 ? -0.089 2.238 10.680 1.00 60.25 82 GLU A C 1
ATOM 516 O O . GLU A 1 82 ? -0.728 1.578 9.864 1.00 60.25 82 GLU A O 1
ATOM 521 N N . VAL A 1 83 ? 0.816 3.139 10.292 1.00 63.72 83 VAL A N 1
ATOM 522 C CA . VAL A 1 83 ? 1.320 3.226 8.917 1.00 63.72 83 VAL A CA 1
ATOM 523 C C . VAL A 1 83 ? 2.615 2.428 8.875 1.00 63.72 83 VAL A C 1
ATOM 525 O O . VAL A 1 83 ? 3.582 2.798 9.543 1.00 63.72 83 VAL A O 1
ATOM 528 N N . LEU A 1 84 ? 2.639 1.337 8.109 1.00 66.50 84 LEU A N 1
ATOM 529 C CA . LEU A 1 84 ? 3.772 0.413 8.083 1.00 66.50 84 LEU A CA 1
ATOM 530 C C . LEU A 1 84 ? 4.449 0.439 6.713 1.00 66.50 84 LEU A C 1
ATOM 532 O O . LEU A 1 84 ? 3.824 0.178 5.689 1.00 66.50 84 LEU A O 1
ATOM 536 N N . SER A 1 85 ? 5.754 0.707 6.704 1.00 64.38 85 SER A N 1
ATOM 537 C CA . SER A 1 85 ? 6.627 0.398 5.567 1.00 64.38 85 SER A CA 1
ATOM 538 C C . SER A 1 85 ? 7.387 -0.883 5.877 1.00 64.38 85 SER A C 1
ATOM 540 O O . SER A 1 85 ? 8.091 -0.943 6.888 1.00 64.38 85 SER A O 1
ATOM 542 N N . LEU A 1 86 ? 7.277 -1.886 5.007 1.00 62.00 86 LEU A N 1
ATOM 543 C CA . LEU A 1 86 ? 8.057 -3.116 5.114 1.00 62.00 86 LEU A CA 1
ATOM 544 C C . LEU A 1 86 ? 9.164 -3.118 4.060 1.00 62.00 86 LEU A C 1
ATOM 546 O O . LEU A 1 86 ? 8.890 -3.100 2.863 1.00 62.00 86 LEU A O 1
ATOM 550 N N . TYR A 1 87 ? 10.404 -3.181 4.540 1.00 56.38 87 TYR A N 1
ATOM 551 C CA . TYR A 1 87 ? 11.601 -3.364 3.725 1.00 56.38 87 TYR A CA 1
ATOM 552 C C . TYR A 1 87 ? 11.928 -4.860 3.684 1.00 56.38 87 TYR A C 1
ATOM 554 O O . TYR A 1 87 ? 12.130 -5.456 4.749 1.00 56.38 87 TYR A O 1
ATOM 562 N N . ILE A 1 88 ? 11.949 -5.4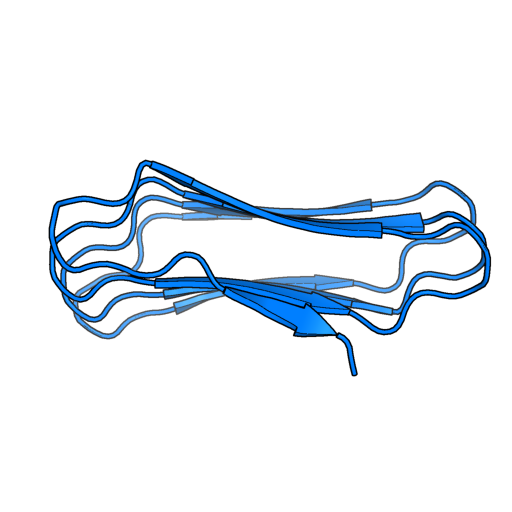70 2.497 1.00 52.44 88 ILE A N 1
ATOM 563 C CA . ILE A 1 88 ? 12.355 -6.877 2.306 1.00 52.44 88 ILE A CA 1
ATOM 564 C C . ILE A 1 88 ? 13.656 -6.987 1.522 1.00 52.44 88 ILE A C 1
ATOM 566 O O . ILE A 1 88 ? 13.870 -6.184 0.590 1.00 52.44 88 ILE A O 1
#

Nearest PDB structures (foldseek):
  4dn7-assembly1_B  TM=4.973E-01  e=9.102E+00  Methanosarcina mazei Go1
  1hf2-assembly2_C  TM=3.133E-01  e=2.653E+00  Thermotoga maritima

Secondary structure (DSSP, 8-state):
-EE-PPTT-EEEEEE---TT-EEEEEE-PPTT-EEEEEE--SSS-EEEEEE---TT-EEEEEE---TT--EEEEE-PPTT--EEEEE-

Mean predicted aligned error: 7.53 Å

Radius of gyration: 12.49 Å; Cα contacts (8 Å, |Δi|>4): 321; chains: 1; bounding box: 36×17×31 Å

pLDDT: mean 71.02, std 8.3, range [50.97, 83.56]

Solvent-accessible surface area (backbone atoms only — not comparable to full-atom values): 3995 Å² total; per-residue (Å²): 80,83,42,64,22,51,78,64,26,72,32,73,24,77,43,69,24,51,70,66,27,65,29,58,17,40,27,42,15,32,46,51,2,30,26,34,11,37,23,46,24,40,47,38,5,34,19,31,8,38,28,47,34,36,74,68,13,36,29,31,10,37,26,40,62,29,75,80,27,51,63,42,36,47,54,58,64,43,96,92,47,67,66,44,59,50,83,100